Protein AF-A0A0N8QFQ4-F1 (afdb_monomer)

Secondary structure (DSSP, 8-state):
---HHHHHHTTS-EEEEEE-TTS-EEEEEEPTTS-EEEE-SS-BSSHHHHHHHHHHHHHHGGG------HHHHHHT-

Radius of gyration: 16.01 Å; Cα contacts (8 Å, |Δi|>4): 78; chains: 1; bounding box: 42×30×37 Å

Mean predicted aligned error: 5.27 Å

Nearest PDB structures (foldseek):
  6q2z-assembly1_B  TM=8.813E-01  e=6.716E-05  Haloferax volcanii DS2
  2k7i-assembly1_B  TM=8.244E-01  e=1.468E-02  Agrobacterium fabrum str. C58
  8fz6-assembly1_a  TM=3.780E-01  e=4.714E+00  Bos taurus
  3vwu-assembly1_C  TM=4.328E-01  e=5.026E+00  Mus musculus
  7qya-assembly1_s  TM=3.504E-01  e=6.926E+00  Homo sapiens

pLDDT: mean 91.07, std 12.51, range [47.75, 98.56]

Structure (mmCIF, N/CA/C/O backbone):
data_AF-A0A0N8QFQ4-F1
#
_entry.id   AF-A0A0N8QFQ4-F1
#
loop_
_atom_site.group_PDB
_atom_site.id
_atom_site.type_symbol
_atom_site.label_atom_id
_atom_site.label_alt_id
_atom_site.label_comp_id
_atom_site.label_asym_id
_atom_site.label_entity_id
_atom_site.label_seq_id
_atom_site.pdbx_PDB_ins_code
_atom_site.Cartn_x
_atom_site.Cartn_y
_atom_site.Cartn_z
_atom_site.occupancy
_atom_site.B_iso_or_equiv
_atom_site.auth_seq_id
_atom_site.auth_comp_id
_atom_site.auth_asym_id
_atom_site.auth_atom_id
_atom_site.pdbx_PDB_model_num
ATOM 1 N N . MET A 1 1 ? -27.458 14.255 -8.176 1.00 47.75 1 MET A N 1
ATOM 2 C CA . MET A 1 1 ? -26.744 15.292 -7.403 1.00 47.75 1 MET A CA 1
ATOM 3 C C . MET A 1 1 ? -25.540 14.628 -6.770 1.00 47.75 1 MET A C 1
ATOM 5 O O . MET A 1 1 ? -25.741 13.714 -5.985 1.00 47.75 1 MET A O 1
ATOM 9 N N . VAL A 1 2 ? -24.327 15.019 -7.161 1.00 55.25 2 VAL A N 1
ATOM 10 C CA . VAL A 1 2 ? -23.099 14.594 -6.470 1.00 55.25 2 VAL A CA 1
ATOM 11 C C . VAL A 1 2 ? -23.002 15.432 -5.197 1.00 55.25 2 VAL A C 1
ATOM 13 O O . VAL A 1 2 ? -23.193 16.648 -5.240 1.00 55.25 2 VAL A O 1
ATOM 16 N N . THR A 1 3 ? -22.820 14.787 -4.053 1.00 63.91 3 THR A N 1
ATOM 17 C CA . THR A 1 3 ? -22.832 15.456 -2.748 1.00 63.91 3 THR A CA 1
ATOM 18 C C . THR A 1 3 ? -21.539 16.246 -2.525 1.00 63.91 3 THR A C 1
ATOM 20 O O . THR A 1 3 ? -20.475 15.867 -3.004 1.00 63.91 3 THR A O 1
ATOM 23 N N . PHE A 1 4 ? -21.590 17.345 -1.763 1.00 62.38 4 PHE A N 1
ATOM 24 C CA . PHE A 1 4 ? -20.420 18.200 -1.481 1.00 62.38 4 PHE A CA 1
ATOM 25 C C . PHE A 1 4 ? -19.228 17.419 -0.885 1.00 62.38 4 PHE A C 1
ATOM 27 O O . PHE A 1 4 ? -18.069 17.740 -1.137 1.00 62.38 4 PHE A O 1
ATOM 34 N N . LYS A 1 5 ? -19.524 16.341 -0.145 1.00 62.22 5 LYS A N 1
ATOM 35 C CA . LYS A 1 5 ? -18.538 15.405 0.409 1.00 62.22 5 LYS A CA 1
ATOM 36 C C . LYS A 1 5 ? -17.778 14.642 -0.683 1.00 62.22 5 LYS A C 1
ATOM 38 O O . LYS A 1 5 ? -16.570 14.485 -0.567 1.00 62.22 5 LYS A O 1
ATOM 43 N N . GLU A 1 6 ? -18.460 14.206 -1.741 1.00 58.78 6 GLU A N 1
ATOM 44 C CA . GLU A 1 6 ? -17.838 13.518 -2.882 1.00 58.78 6 GLU A CA 1
ATOM 45 C C . GLU A 1 6 ? -16.948 14.461 -3.698 1.00 58.78 6 GLU A C 1
ATOM 47 O O . GLU A 1 6 ? -15.881 14.049 -4.143 1.00 58.78 6 GLU A O 1
ATOM 52 N N . ILE A 1 7 ? -17.339 15.734 -3.831 1.00 59.75 7 ILE A N 1
ATOM 53 C CA . ILE A 1 7 ? -16.536 16.749 -4.530 1.00 59.75 7 ILE A CA 1
ATOM 54 C C . ILE A 1 7 ? -15.239 17.039 -3.758 1.00 59.75 7 ILE A C 1
ATOM 56 O O . ILE A 1 7 ? -14.166 17.035 -4.350 1.00 59.75 7 ILE A O 1
ATOM 60 N N . TYR A 1 8 ? -15.301 17.205 -2.431 1.00 63.59 8 TYR A N 1
ATOM 61 C CA . TYR A 1 8 ? -14.097 17.410 -1.608 1.00 63.59 8 TYR A CA 1
ATOM 62 C C . TYR A 1 8 ? -13.165 16.190 -1.579 1.00 63.59 8 TYR A C 1
ATOM 64 O O . TYR A 1 8 ? -11.946 16.341 -1.546 1.00 63.59 8 TYR A O 1
ATOM 72 N N . MET A 1 9 ? -13.719 14.974 -1.599 1.00 65.44 9 MET A N 1
ATOM 73 C CA . MET A 1 9 ? -12.917 13.747 -1.650 1.00 65.44 9 MET A CA 1
ATOM 74 C C . MET A 1 9 ? -12.230 13.552 -3.012 1.00 65.44 9 MET A C 1
ATOM 76 O O . MET A 1 9 ? -11.237 12.837 -3.073 1.00 65.44 9 MET A O 1
ATOM 80 N N . ALA A 1 10 ? -12.705 14.188 -4.090 1.00 66.06 10 ALA A N 1
ATOM 81 C CA . ALA A 1 10 ? -12.074 14.119 -5.412 1.00 66.06 10 ALA A CA 1
ATOM 82 C C . ALA A 1 10 ? -10.776 14.949 -5.524 1.00 66.06 10 ALA A C 1
ATOM 84 O O . ALA A 1 10 ? -9.972 14.730 -6.425 1.00 66.06 10 ALA A O 1
ATOM 85 N N . GLU A 1 11 ? -10.515 15.873 -4.600 1.00 79.12 11 GLU A N 1
ATOM 86 C CA . GLU A 1 11 ? -9.305 16.714 -4.631 1.00 79.12 11 GLU A CA 1
ATOM 87 C C . GLU A 1 11 ? -8.074 16.015 -4.013 1.00 79.12 11 GLU A C 1
ATOM 89 O O . GLU A 1 11 ? -6.921 16.403 -4.240 1.00 79.12 11 GLU A O 1
ATOM 94 N N . VAL A 1 12 ? -8.287 14.944 -3.241 1.00 88.25 12 VAL A N 1
ATOM 95 C CA . VAL A 1 12 ? -7.237 14.228 -2.504 1.00 88.25 12 VAL A CA 1
ATOM 96 C C . VAL A 1 12 ? -7.309 12.725 -2.747 1.00 88.25 12 VAL A C 1
ATOM 98 O O . VAL A 1 12 ? -8.361 12.172 -3.033 1.00 88.25 12 VAL A O 1
ATOM 101 N N . ALA A 1 13 ? -6.170 12.042 -2.644 1.00 93.31 13 ALA A N 1
ATOM 102 C CA . ALA A 1 13 ? -6.164 10.584 -2.614 1.00 93.31 13 ALA A CA 1
ATOM 103 C C . ALA A 1 13 ? -6.378 10.107 -1.172 1.00 93.31 13 ALA A C 1
ATOM 105 O O . ALA A 1 13 ? -5.861 10.727 -0.241 1.00 93.31 13 ALA A O 1
ATOM 106 N N . TYR A 1 14 ? -7.128 9.024 -0.981 1.00 94.31 14 TYR A N 1
ATOM 107 C CA . TYR A 1 14 ? -7.485 8.541 0.352 1.00 94.31 14 TYR A CA 1
ATOM 108 C C . TYR A 1 14 ? -7.662 7.022 0.400 1.00 94.31 14 TYR A C 1
ATOM 110 O O . TYR A 1 14 ? -7.988 6.369 -0.594 1.00 94.31 14 TYR A O 1
ATOM 118 N N . TYR A 1 15 ? -7.482 6.463 1.597 1.00 96.81 15 TYR A N 1
ATOM 119 C CA . TYR A 1 15 ? -7.880 5.096 1.908 1.00 96.81 15 TYR A CA 1
ATOM 120 C C . TYR A 1 15 ? -9.321 5.093 2.413 1.00 96.81 15 TYR A C 1
ATOM 122 O O . TYR A 1 15 ? -9.668 5.816 3.344 1.00 96.81 15 TYR A O 1
ATOM 130 N N . TYR A 1 16 ? -10.165 4.272 1.798 1.00 96.56 16 TYR A N 1
ATOM 131 C CA . TYR A 1 16 ? -11.520 4.011 2.260 1.00 96.56 16 TYR A CA 1
ATOM 132 C C . TYR A 1 16 ? -11.548 2.666 2.979 1.00 96.56 16 TYR A C 1
ATOM 134 O O . TYR A 1 16 ? -11.431 1.624 2.330 1.00 96.56 16 TYR A O 1
ATOM 142 N N . VAL A 1 17 ? -11.682 2.704 4.305 1.00 97.69 17 VAL A N 1
ATOM 143 C CA . VAL A 1 17 ? -11.776 1.526 5.176 1.00 97.69 17 VAL A CA 1
ATOM 144 C C . VAL A 1 17 ? -13.245 1.166 5.382 1.00 97.69 17 VAL A C 1
ATOM 146 O O . VAL A 1 17 ? -14.072 2.037 5.647 1.00 97.69 17 VAL A O 1
ATOM 149 N N . TYR A 1 18 ? -13.583 -0.111 5.236 1.00 97.31 18 TYR A N 1
ATOM 150 C CA . TYR A 1 18 ? -14.956 -0.605 5.315 1.00 97.31 18 TYR A CA 1
ATOM 151 C C . TYR A 1 18 ? -14.993 -2.059 5.785 1.00 97.31 18 TYR A C 1
ATOM 153 O O . TYR A 1 18 ? -13.969 -2.740 5.803 1.00 97.31 18 TYR A O 1
ATOM 161 N N . LYS A 1 19 ? -16.185 -2.536 6.151 1.00 98.00 19 LYS A N 1
ATOM 162 C CA . LYS A 1 19 ? -16.427 -3.960 6.384 1.00 98.00 19 LYS A CA 1
ATOM 163 C C . LYS A 1 19 ? -16.998 -4.629 5.144 1.00 98.00 19 LYS A C 1
ATOM 165 O O . LYS A 1 19 ? -17.903 -4.082 4.515 1.00 98.00 19 LYS A O 1
ATOM 170 N N . ASP A 1 20 ? -16.479 -5.801 4.807 1.00 96.75 20 ASP A N 1
ATOM 171 C CA . ASP A 1 20 ? -17.013 -6.618 3.723 1.00 96.75 20 ASP A CA 1
ATOM 172 C C . ASP A 1 20 ? -18.224 -7.465 4.166 1.00 96.75 20 ASP A C 1
ATOM 174 O O . ASP A 1 20 ? -18.699 -7.382 5.302 1.00 96.75 20 ASP A O 1
ATOM 178 N N . ALA A 1 21 ? -18.740 -8.294 3.253 1.00 97.06 21 ALA A N 1
ATOM 179 C CA . ALA A 1 21 ? -19.895 -9.156 3.511 1.00 97.06 21 ALA A CA 1
ATOM 180 C C . ALA A 1 21 ? -19.656 -10.214 4.608 1.00 97.06 21 ALA A C 1
ATOM 182 O O . ALA A 1 21 ? -20.619 -10.753 5.149 1.00 97.06 21 ALA A O 1
ATOM 183 N N . LYS A 1 22 ? -18.395 -10.508 4.951 1.00 97.25 22 LYS A N 1
ATOM 184 C CA . LYS A 1 22 ? -18.012 -11.422 6.036 1.00 97.25 22 LYS A CA 1
ATOM 185 C C . LYS A 1 22 ? -17.773 -10.692 7.359 1.00 97.25 22 LYS A C 1
ATOM 187 O O . LYS A 1 22 ? -17.356 -11.320 8.327 1.00 97.25 22 LYS A O 1
ATOM 192 N N . ASN A 1 23 ? -18.087 -9.395 7.428 1.00 97.31 23 ASN A N 1
ATOM 193 C CA . ASN A 1 23 ? -17.894 -8.546 8.604 1.00 97.31 23 ASN A CA 1
ATOM 194 C C . ASN A 1 23 ? -16.409 -8.344 8.974 1.00 97.31 23 ASN A C 1
ATOM 196 O O . ASN A 1 23 ? -16.106 -7.965 10.113 1.00 97.31 23 ASN A O 1
ATOM 200 N N . GLU A 1 24 ? -15.506 -8.553 8.011 1.00 98.12 24 GLU A N 1
ATOM 201 C CA . GLU A 1 24 ? -14.066 -8.325 8.132 1.00 98.12 24 GLU A CA 1
ATOM 202 C C . GLU A 1 24 ? -13.693 -6.954 7.558 1.00 98.12 24 GLU A C 1
ATOM 204 O O . GLU A 1 24 ? -14.326 -6.451 6.628 1.00 98.12 24 GLU A O 1
ATOM 209 N N . TRP A 1 25 ? -12.660 -6.333 8.116 1.00 98.56 25 TRP A N 1
ATOM 210 C CA . TRP A 1 25 ? -12.152 -5.043 7.674 1.00 98.56 25 TRP A CA 1
ATOM 211 C C . TRP A 1 25 ? -11.337 -5.176 6.394 1.00 98.56 25 TRP A C 1
ATOM 213 O O . TRP A 1 25 ? -10.491 -6.061 6.256 1.00 98.56 25 TRP A O 1
ATOM 223 N N . ARG A 1 26 ? -11.570 -4.248 5.469 1.00 98.44 26 ARG A N 1
ATOM 224 C CA . ARG A 1 26 ? -10.816 -4.075 4.230 1.00 98.44 26 ARG A CA 1
ATOM 225 C C . ARG A 1 26 ? -10.583 -2.597 3.971 1.00 98.44 26 ARG A C 1
ATOM 227 O O . ARG A 1 26 ? -11.302 -1.737 4.482 1.00 98.44 26 ARG A O 1
ATOM 234 N N . TRP A 1 27 ? -9.632 -2.305 3.096 1.00 98.19 27 TRP A N 1
ATOM 235 C CA . TRP A 1 27 ? -9.451 -0.961 2.565 1.00 98.19 27 TRP A CA 1
ATOM 236 C C . TRP A 1 27 ? -9.349 -0.970 1.043 1.00 98.19 27 TRP A C 1
ATOM 238 O O . TRP A 1 27 ? -8.991 -1.967 0.415 1.00 98.19 27 TRP A O 1
ATOM 248 N N . LYS A 1 28 ? -9.678 0.169 0.437 1.00 97.69 28 LYS A N 1
ATOM 249 C CA . LYS A 1 28 ? -9.355 0.476 -0.959 1.00 97.69 28 LYS A CA 1
ATOM 250 C C . LYS A 1 28 ? -8.702 1.847 -1.050 1.00 97.69 28 LYS A C 1
ATOM 252 O O . LYS A 1 28 ? -9.102 2.760 -0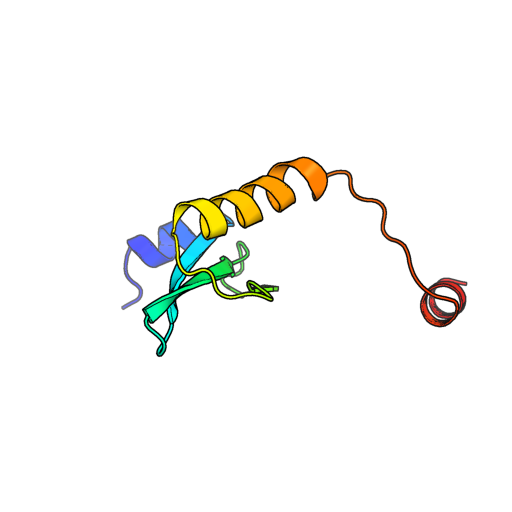.332 1.00 97.69 28 LYS A O 1
ATOM 257 N N . PHE A 1 29 ? -7.705 1.989 -1.914 1.00 96.94 29 PHE A N 1
ATOM 258 C CA . PHE A 1 29 ? -7.064 3.269 -2.183 1.00 96.94 29 PHE A CA 1
ATOM 259 C C . PHE A 1 29 ? -7.723 3.922 -3.393 1.00 96.94 29 PHE A C 1
ATOM 261 O O . PHE A 1 29 ? -7.704 3.380 -4.506 1.00 96.94 29 PHE A O 1
ATOM 268 N N . VAL A 1 30 ? -8.321 5.084 -3.151 1.00 95.06 30 VAL A N 1
ATOM 269 C CA . VAL A 1 30 ? -8.984 5.904 -4.158 1.00 95.06 30 VAL A CA 1
ATOM 270 C C . VAL A 1 30 ? -8.039 7.038 -4.533 1.00 95.06 30 VAL A C 1
ATOM 272 O O . VAL A 1 30 ? -7.642 7.844 -3.692 1.00 95.06 30 VAL A O 1
ATOM 275 N N . ALA A 1 31 ? -7.648 7.078 -5.803 1.00 93.75 31 ALA A N 1
ATOM 276 C CA . ALA A 1 31 ? -6.819 8.143 -6.344 1.00 93.75 31 ALA A CA 1
ATOM 277 C C . ALA A 1 31 ? -7.635 9.432 -6.536 1.00 93.75 31 ALA A C 1
ATOM 279 O O . ALA A 1 31 ? -8.862 9.400 -6.588 1.00 93.75 31 ALA A O 1
ATOM 280 N N . LYS A 1 32 ? -6.947 10.566 -6.731 1.00 91.81 32 LYS A N 1
ATOM 281 C CA . LYS A 1 32 ? -7.576 11.882 -6.975 1.00 91.81 32 LYS A CA 1
ATOM 282 C C . LYS A 1 32 ? -8.574 11.872 -8.137 1.00 91.81 3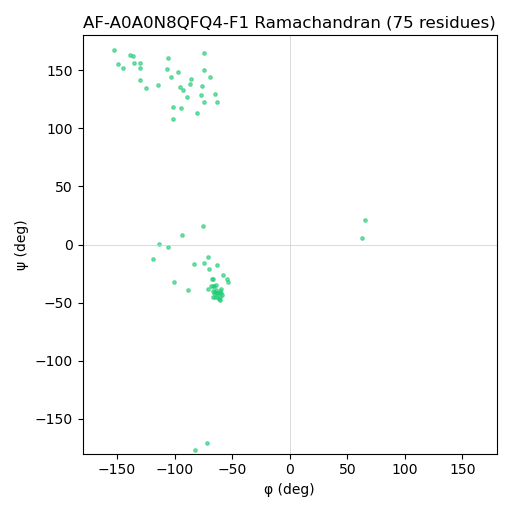2 LYS A C 1
ATOM 284 O O . LYS A 1 32 ? -9.594 12.534 -8.112 1.00 91.81 32 LYS A O 1
ATOM 289 N N . ASN A 1 33 ? -8.335 11.047 -9.154 1.00 89.75 33 ASN A N 1
ATOM 290 C CA . ASN A 1 33 ? -9.279 10.875 -10.262 1.00 89.75 33 ASN A CA 1
ATOM 291 C C . ASN A 1 33 ? -10.514 10.024 -9.896 1.00 89.75 33 ASN A C 1
ATOM 293 O O . ASN A 1 33 ? -11.196 9.535 -10.795 1.00 89.75 33 ASN A O 1
ATOM 297 N N . THR A 1 34 ? -10.779 9.806 -8.604 1.00 91.06 34 THR A N 1
ATOM 298 C CA . THR A 1 34 ? -11.866 9.002 -8.019 1.00 91.06 34 THR A CA 1
ATOM 299 C C . THR A 1 34 ? -11.839 7.511 -8.358 1.00 91.06 34 THR A C 1
ATOM 301 O O . THR A 1 34 ? -12.738 6.760 -7.974 1.00 91.06 34 THR A O 1
ATOM 304 N N . LYS A 1 35 ? -10.793 7.031 -9.041 1.00 93.25 35 LYS A N 1
ATOM 305 C CA . LYS A 1 35 ? -10.655 5.612 -9.371 1.00 93.25 35 LYS A CA 1
ATOM 306 C C . LYS A 1 35 ? -9.985 4.870 -8.228 1.00 93.25 35 LYS A C 1
ATOM 308 O O . LYS A 1 35 ? -9.001 5.327 -7.651 1.00 93.25 35 LYS A O 1
ATOM 313 N N . THR A 1 36 ? -10.503 3.683 -7.937 1.00 96.06 36 THR A N 1
ATOM 314 C CA . THR A 1 36 ? -9.806 2.733 -7.070 1.00 96.06 36 THR A CA 1
ATOM 315 C C . THR A 1 36 ? -8.655 2.116 -7.856 1.00 96.06 36 THR A C 1
ATOM 317 O O . THR A 1 36 ? -8.896 1.552 -8.922 1.00 96.06 36 THR A O 1
ATOM 320 N N . ILE A 1 37 ? -7.425 2.236 -7.353 1.00 96.50 37 ILE A N 1
ATOM 321 C CA . ILE A 1 37 ? -6.224 1.699 -8.025 1.00 96.50 37 ILE A CA 1
ATOM 322 C C . ILE A 1 37 ? -5.484 0.644 -7.198 1.00 96.50 37 ILE A C 1
ATOM 324 O O . ILE A 1 37 ? -4.628 -0.053 -7.730 1.00 96.50 37 ILE A O 1
ATOM 328 N N . ALA A 1 38 ? -5.821 0.510 -5.914 1.00 97.06 38 ALA A N 1
ATOM 329 C CA . ALA A 1 38 ? -5.344 -0.569 -5.059 1.00 97.06 38 ALA A CA 1
ATOM 330 C C . ALA A 1 38 ? -6.437 -0.978 -4.066 1.00 97.06 38 ALA A C 1
ATOM 332 O O . ALA A 1 38 ? -7.288 -0.171 -3.682 1.00 97.06 38 ALA A O 1
ATOM 333 N N . VAL A 1 39 ? -6.405 -2.239 -3.652 1.00 97.75 39 VAL A N 1
ATOM 334 C CA . VAL A 1 39 ? -7.311 -2.829 -2.663 1.00 97.75 39 VAL A CA 1
ATOM 335 C C . VAL A 1 39 ? -6.497 -3.660 -1.684 1.00 97.75 39 VAL A C 1
ATOM 337 O O . VAL A 1 39 ? -5.418 -4.137 -2.038 1.00 97.75 39 VAL A O 1
ATOM 340 N N . SER A 1 40 ? -7.022 -3.866 -0.479 1.00 96.31 40 SER A N 1
ATOM 341 C CA . SER A 1 40 ? -6.419 -4.808 0.455 1.00 96.31 40 SER A CA 1
ATOM 342 C C . SER A 1 40 ? -6.467 -6.223 -0.132 1.00 96.31 40 SER A C 1
ATOM 344 O O . SER A 1 40 ? -7.537 -6.744 -0.474 1.00 96.31 40 SER A O 1
ATOM 346 N N . SER A 1 41 ? -5.297 -6.849 -0.265 1.00 91.62 41 SER A N 1
ATOM 347 C CA . SER A 1 41 ? -5.173 -8.259 -0.652 1.00 91.62 41 SER A CA 1
ATOM 348 C C . SER A 1 41 ? -5.796 -9.172 0.402 1.00 91.62 4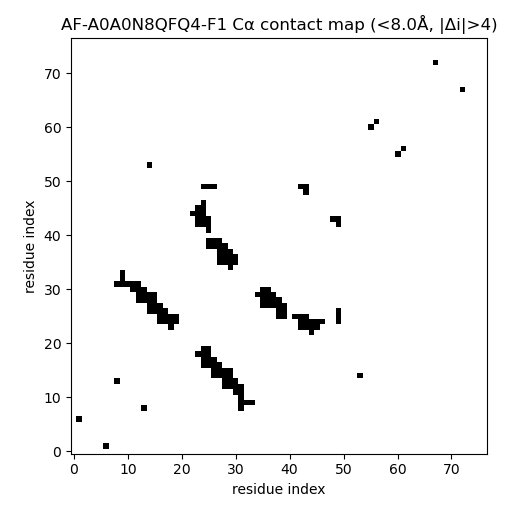1 SER A C 1
ATOM 350 O O . SER A 1 41 ? -6.437 -10.166 0.070 1.00 91.62 41 SER A O 1
ATOM 352 N N . GLU A 1 42 ? -5.679 -8.781 1.666 1.00 92.75 42 GLU A N 1
ATOM 353 C CA . GLU A 1 42 ? -6.199 -9.500 2.822 1.00 92.75 42 GLU A CA 1
ATOM 354 C C . GLU A 1 42 ? -7.448 -8.813 3.390 1.00 92.75 42 GLU A C 1
ATOM 356 O O . GLU A 1 42 ? -7.731 -7.635 3.126 1.00 92.75 42 GLU A O 1
ATOM 361 N N . SER A 1 43 ? -8.212 -9.580 4.157 1.00 96.50 43 SER A N 1
ATOM 362 C CA . SER A 1 43 ? -9.215 -9.077 5.088 1.00 96.50 43 SER A CA 1
ATOM 363 C C . SER A 1 43 ? -8.700 -9.229 6.518 1.00 96.50 43 SER A C 1
ATOM 365 O O . SER A 1 43 ? -7.893 -10.111 6.808 1.00 96.50 43 SER A O 1
ATOM 367 N N . TYR A 1 44 ? -9.153 -8.350 7.410 1.00 97.94 44 TYR A N 1
ATOM 368 C CA . TYR A 1 44 ? -8.662 -8.275 8.784 1.00 97.94 44 TYR A CA 1
ATOM 369 C C . TYR A 1 44 ? -9.815 -8.397 9.779 1.00 97.94 44 TYR A C 1
ATOM 371 O O . TYR A 1 44 ? -10.840 -7.730 9.644 1.00 97.94 44 TYR A O 1
ATOM 379 N N . HIS A 1 45 ? -9.651 -9.202 10.827 1.00 97.75 45 HIS A N 1
ATOM 380 C CA . HIS A 1 45 ? -10.652 -9.274 11.895 1.00 97.75 45 HIS A CA 1
ATOM 381 C C . HIS A 1 45 ? -10.677 -7.996 12.749 1.00 97.75 45 HIS A C 1
ATOM 383 O O . HIS A 1 45 ? -11.756 -7.513 13.100 1.00 97.75 45 HIS A O 1
ATOM 389 N N . ASN A 1 46 ? -9.510 -7.402 13.028 1.00 98.06 46 ASN A N 1
ATOM 390 C CA . ASN A 1 46 ? -9.394 -6.171 13.811 1.00 98.06 46 ASN A CA 1
ATOM 391 C C . ASN A 1 46 ? -9.137 -4.954 12.917 1.00 98.06 46 ASN A C 1
ATOM 393 O O . ASN A 1 46 ? -8.390 -5.024 11.941 1.00 98.06 46 ASN A O 1
ATOM 397 N N . LEU A 1 47 ? -9.711 -3.807 13.293 1.00 97.75 47 LEU A N 1
ATOM 398 C CA . LEU A 1 47 ? -9.505 -2.545 12.576 1.00 97.75 47 LEU A CA 1
ATOM 399 C C . LEU A 1 47 ? -8.039 -2.095 12.634 1.00 97.75 47 LEU A C 1
ATOM 4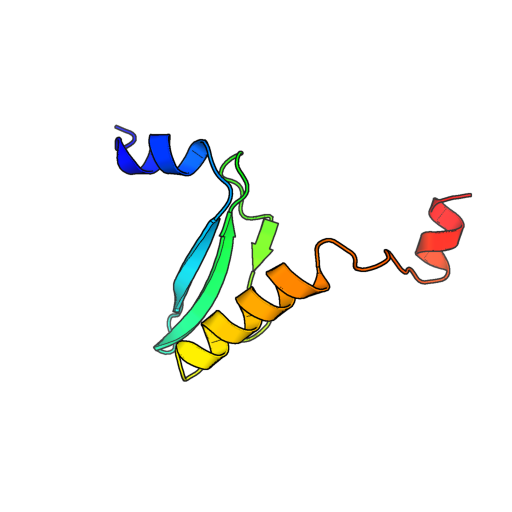01 O O . LEU A 1 47 ? -7.503 -1.639 11.632 1.00 97.75 47 LEU A O 1
ATOM 405 N N . VAL A 1 48 ? -7.386 -2.281 13.784 1.00 98.31 48 VAL A N 1
ATOM 406 C CA . VAL A 1 48 ? -5.987 -1.879 13.995 1.00 98.31 48 VAL A CA 1
ATOM 407 C C . VAL A 1 48 ? -5.049 -2.593 13.022 1.00 98.31 48 VAL A C 1
ATOM 409 O O . VAL A 1 48 ? -4.158 -1.959 12.468 1.00 98.31 48 VAL A O 1
ATOM 412 N N . ASP A 1 49 ? -5.282 -3.878 12.747 1.00 98.12 49 ASP A N 1
ATOM 413 C CA . ASP A 1 49 ? -4.479 -4.645 11.785 1.00 98.12 49 ASP A CA 1
ATOM 414 C C . ASP A 1 49 ? -4.681 -4.111 10.355 1.00 98.12 49 ASP A C 1
ATOM 416 O O . ASP A 1 49 ? -3.725 -3.929 9.594 1.00 98.12 49 ASP A O 1
ATOM 420 N N . CYS A 1 50 ? -5.925 -3.758 10.012 1.00 98.25 50 CYS A N 1
ATOM 421 C CA . CYS A 1 50 ? -6.256 -3.117 8.740 1.00 98.25 50 CYS A CA 1
ATOM 422 C C . CYS A 1 50 ? -5.549 -1.758 8.589 1.00 98.25 50 CYS A C 1
ATOM 424 O O . CYS A 1 50 ? -4.945 -1.489 7.549 1.00 98.25 50 CYS A O 1
ATOM 426 N N . GLU A 1 51 ? -5.581 -0.905 9.611 1.00 98.06 51 GLU A N 1
ATOM 427 C CA . GLU A 1 51 ? -4.899 0.398 9.610 1.00 98.06 51 GLU A CA 1
ATOM 428 C C . GLU A 1 51 ? -3.373 0.251 9.597 1.00 98.06 51 GLU A C 1
ATOM 430 O O . GLU A 1 51 ? -2.676 1.018 8.926 1.00 98.06 51 GLU A O 1
ATOM 435 N N . HIS A 1 52 ? -2.843 -0.770 10.271 1.00 98.19 52 HIS A N 1
ATOM 436 C CA . HIS A 1 52 ? -1.419 -1.076 10.252 1.00 98.19 52 HIS A CA 1
ATOM 437 C C . HIS A 1 52 ? -0.940 -1.411 8.834 1.00 98.19 52 HIS A C 1
ATOM 439 O O . HIS A 1 52 ? 0.090 -0.891 8.405 1.00 98.19 52 HIS A O 1
ATOM 445 N N . SER A 1 53 ? -1.718 -2.177 8.060 1.00 97.69 53 SER A N 1
ATOM 446 C CA . SER A 1 53 ? -1.386 -2.461 6.654 1.00 97.69 53 SER A CA 1
ATOM 447 C C . SER A 1 53 ? -1.285 -1.186 5.797 1.00 97.69 53 SER A C 1
ATOM 449 O O . SER A 1 53 ? -0.371 -1.051 4.983 1.00 97.69 53 SER A O 1
ATOM 451 N N . ILE A 1 54 ? -2.158 -0.199 6.036 1.00 98.00 54 ILE A N 1
ATOM 452 C CA . ILE A 1 54 ? -2.109 1.115 5.374 1.00 98.00 54 ILE A CA 1
ATOM 453 C C . ILE A 1 54 ? -0.847 1.881 5.792 1.00 98.00 54 ILE A C 1
ATOM 455 O O . ILE A 1 54 ? -0.177 2.490 4.956 1.00 98.00 54 ILE A O 1
ATOM 459 N N . SER A 1 55 ? -0.499 1.836 7.081 1.00 97.94 55 SER A N 1
ATOM 460 C CA . SER A 1 55 ? 0.715 2.465 7.612 1.00 97.94 55 SER A CA 1
ATOM 461 C C . SER A 1 55 ? 1.983 1.907 6.961 1.00 97.94 55 SER A C 1
ATOM 463 O O . SER A 1 55 ? 2.864 2.674 6.567 1.00 97.94 55 SER A O 1
ATOM 465 N N . LEU A 1 56 ? 2.060 0.588 6.753 1.00 97.00 56 LEU A N 1
ATOM 466 C CA . LEU A 1 56 ? 3.179 -0.041 6.045 1.00 97.00 56 LEU A CA 1
ATOM 467 C C . LEU A 1 56 ? 3.325 0.504 4.620 1.00 97.00 56 LEU A C 1
ATOM 469 O O . LEU A 1 56 ? 4.429 0.858 4.212 1.00 97.00 56 LEU A O 1
ATOM 473 N N . ILE A 1 57 ? 2.221 0.662 3.884 1.00 96.38 57 ILE A N 1
ATOM 474 C CA . ILE A 1 57 ? 2.262 1.241 2.532 1.00 96.38 57 ILE A CA 1
ATOM 475 C C . ILE A 1 57 ? 2.718 2.699 2.573 1.00 96.38 57 ILE A C 1
ATOM 477 O O . ILE A 1 57 ? 3.570 3.089 1.782 1.00 96.38 57 ILE A O 1
ATOM 481 N N . ASN A 1 58 ? 2.198 3.511 3.494 1.00 96.00 58 ASN A N 1
ATOM 482 C CA . ASN A 1 58 ? 2.573 4.925 3.579 1.00 96.00 58 ASN A CA 1
ATOM 483 C C . ASN A 1 58 ? 4.036 5.132 3.996 1.00 96.00 58 ASN A C 1
ATOM 485 O O . ASN A 1 58 ? 4.643 6.127 3.608 1.00 96.00 58 ASN A O 1
ATOM 489 N N . THR A 1 59 ? 4.598 4.212 4.780 1.00 97.81 59 THR A N 1
ATOM 490 C CA . THR A 1 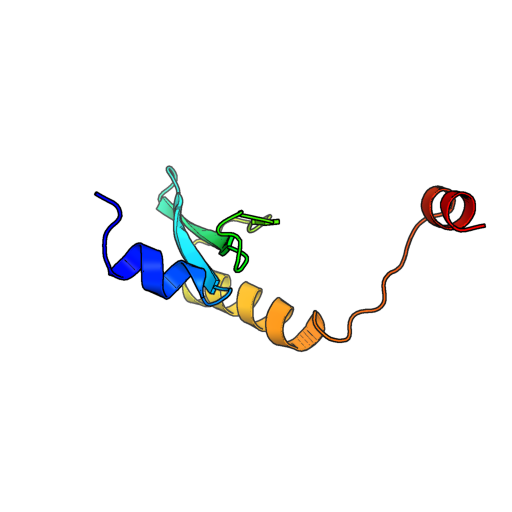59 ? 5.978 4.309 5.280 1.00 97.81 59 THR A CA 1
ATOM 491 C C . THR A 1 59 ? 7.003 3.693 4.332 1.00 97.81 59 THR A C 1
ATOM 493 O O . THR A 1 59 ? 8.078 4.261 4.160 1.00 97.81 59 THR A O 1
ATOM 496 N N . GLN A 1 60 ? 6.686 2.564 3.694 1.00 97.19 60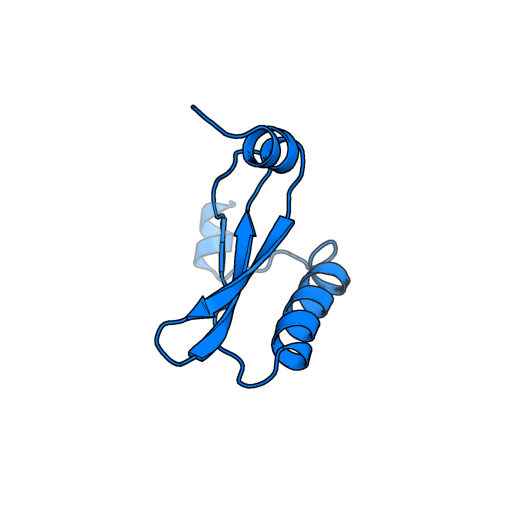 GLN A N 1
ATOM 497 C CA . GLN A 1 60 ? 7.622 1.835 2.830 1.00 97.19 60 GLN A CA 1
ATOM 498 C C . GLN A 1 60 ? 7.387 2.102 1.338 1.00 97.19 60 GLN A C 1
ATOM 500 O O . GLN A 1 60 ? 8.329 2.109 0.554 1.00 97.19 60 GLN A O 1
ATOM 505 N N . GLY A 1 61 ? 6.139 2.342 0.933 1.00 96.25 61 GLY A N 1
ATOM 506 C CA . GLY A 1 61 ? 5.737 2.491 -0.467 1.00 96.25 61 GLY A CA 1
ATOM 507 C C . GLY A 1 61 ? 6.404 3.652 -1.212 1.00 96.25 61 GLY A C 1
ATOM 508 O O . GLY A 1 61 ? 6.906 3.414 -2.309 1.00 96.25 61 GLY A O 1
ATOM 509 N N . PRO A 1 62 ? 6.466 4.885 -0.664 1.00 96.38 62 PRO A N 1
ATOM 510 C CA . PRO A 1 62 ? 7.023 6.035 -1.383 1.00 96.38 62 PRO A CA 1
ATOM 511 C C . PRO A 1 62 ? 8.474 5.869 -1.857 1.00 96.38 62 PRO A C 1
ATOM 513 O O . PRO A 1 62 ? 8.869 6.517 -2.822 1.00 96.38 62 PRO A O 1
ATOM 516 N N . SER A 1 63 ? 9.264 5.024 -1.188 1.00 95.75 63 SER A N 1
ATOM 517 C CA . SER A 1 63 ? 10.678 4.776 -1.498 1.00 95.75 63 SER A CA 1
ATOM 518 C C . SER A 1 63 ? 10.964 3.355 -1.997 1.00 95.75 63 SER A C 1
ATOM 520 O O . SER A 1 63 ? 12.120 3.038 -2.284 1.00 95.75 63 SER A O 1
ATOM 522 N N . ALA A 1 64 ? 9.948 2.496 -2.117 1.00 97.38 64 ALA A N 1
ATOM 523 C CA . ALA A 1 64 ? 10.133 1.119 -2.554 1.00 97.38 64 ALA A CA 1
ATOM 524 C C . ALA A 1 64 ? 10.637 1.063 -4.014 1.00 97.38 64 ALA A C 1
ATOM 526 O O . ALA A 1 64 ? 10.035 1.682 -4.898 1.00 97.38 64 ALA A O 1
ATOM 527 N N . PRO A 1 65 ? 11.717 0.315 -4.310 1.00 96.88 65 PRO A N 1
ATOM 528 C CA . PRO A 1 65 ? 12.188 0.155 -5.678 1.00 96.88 65 PRO A CA 1
ATOM 529 C C . PRO A 1 65 ? 11.207 -0.688 -6.499 1.00 96.88 65 PRO A C 1
ATOM 531 O O . PRO A 1 65 ? 10.646 -1.672 -6.019 1.00 96.88 65 PRO A O 1
ATOM 534 N N . VAL A 1 66 ? 11.054 -0.345 -7.779 1.00 96.31 66 VAL A N 1
ATOM 535 C CA . VAL A 1 66 ? 10.322 -1.187 -8.732 1.00 96.31 66 VAL A CA 1
ATOM 536 C C . VAL A 1 66 ? 11.246 -2.310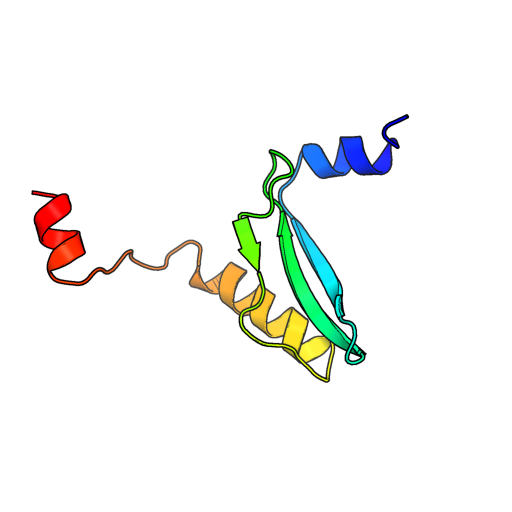 -9.193 1.00 96.31 66 VAL A C 1
ATOM 538 O O . VAL A 1 66 ? 12.238 -2.064 -9.879 1.00 96.31 66 VAL A O 1
ATOM 541 N N . VAL A 1 67 ? 10.910 -3.545 -8.826 1.00 95.50 67 VAL A N 1
ATOM 542 C CA . VAL A 1 67 ? 11.635 -4.757 -9.227 1.00 95.50 67 VAL A CA 1
ATOM 543 C C . VAL A 1 67 ? 10.722 -5.606 -10.103 1.00 95.50 67 VAL A C 1
ATOM 545 O O . VAL A 1 67 ? 9.540 -5.756 -9.805 1.00 95.50 67 VAL A O 1
ATOM 548 N N . GLY A 1 68 ? 11.268 -6.155 -11.186 1.00 94.88 68 GLY A N 1
ATOM 549 C CA . GLY A 1 68 ? 10.536 -7.026 -12.097 1.00 94.88 68 GLY A CA 1
ATOM 550 C C . GLY A 1 68 ? 11.336 -8.259 -12.505 1.00 94.88 68 GLY A C 1
ATOM 551 O O . GLY A 1 68 ? 12.561 -8.311 -12.353 1.00 94.88 68 GLY A O 1
ATOM 552 N N . ASP A 1 69 ? 10.614 -9.25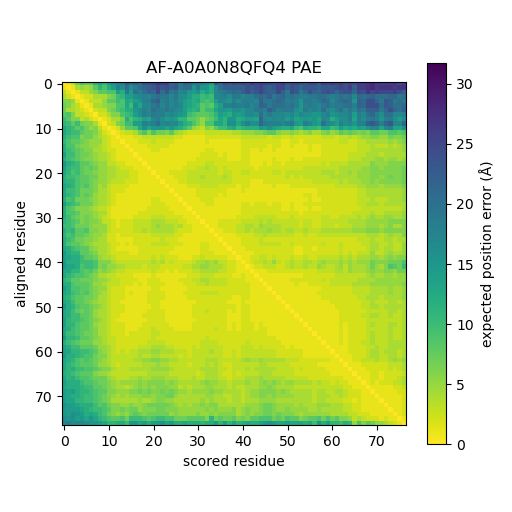3 -13.011 1.00 96.88 69 ASP A N 1
ATOM 553 C CA . ASP A 1 69 ? 11.156 -10.499 -13.547 1.00 96.88 69 ASP A CA 1
ATOM 554 C C . ASP A 1 69 ? 11.862 -10.284 -14.901 1.00 96.88 69 ASP A C 1
ATOM 556 O O . ASP A 1 69 ? 12.103 -9.157 -15.350 1.00 96.88 69 ASP A O 1
ATOM 560 N N . ASP A 1 70 ? 12.220 -11.373 -15.574 1.00 97.62 70 ASP A N 1
ATOM 561 C CA . ASP A 1 70 ? 12.884 -11.284 -16.874 1.00 97.62 70 ASP A CA 1
ATOM 562 C C . ASP A 1 70 ? 11.963 -10.726 -17.969 1.00 97.62 70 ASP A C 1
ATOM 564 O O . ASP A 1 70 ? 12.438 -10.000 -18.845 1.00 97.62 70 ASP A O 1
ATOM 568 N N . SER A 1 71 ? 10.651 -10.956 -17.869 1.00 97.38 71 SER A N 1
ATOM 569 C CA . SER A 1 71 ? 9.643 -10.370 -18.761 1.00 97.38 71 SER A CA 1
ATOM 570 C C . SER A 1 71 ? 9.610 -8.842 -18.639 1.00 97.38 71 SER A C 1
ATOM 572 O O . SER A 1 71 ? 9.637 -8.132 -19.647 1.00 97.38 71 SER A O 1
ATOM 574 N N . PHE A 1 72 ? 9.625 -8.317 -17.408 1.00 96.75 72 PHE A N 1
ATOM 575 C CA . PHE A 1 72 ? 9.705 -6.880 -17.136 1.00 96.75 72 PHE A CA 1
ATOM 576 C C . PHE A 1 72 ? 10.987 -6.267 -17.701 1.00 96.75 72 PHE A C 1
ATOM 578 O O . PHE A 1 72 ? 10.941 -5.214 -18.340 1.00 96.75 72 PHE A O 1
ATOM 585 N N . LYS A 1 73 ? 12.134 -6.926 -17.490 1.00 95.44 73 LYS A N 1
ATOM 586 C CA . LYS A 1 73 ? 13.426 -6.454 -18.010 1.00 95.44 73 LYS A CA 1
ATOM 587 C C . LYS A 1 73 ? 13.436 -6.441 -19.534 1.00 95.44 73 LYS A C 1
ATOM 589 O O . LYS A 1 73 ? 13.942 -5.488 -20.112 1.00 95.44 73 LYS A O 1
ATOM 594 N N . ALA A 1 74 ? 12.890 -7.472 -20.179 1.00 95.44 74 ALA A N 1
ATOM 595 C CA . ALA A 1 74 ? 12.820 -7.559 -21.634 1.00 95.44 74 ALA A CA 1
ATOM 596 C C . ALA A 1 74 ? 11.952 -6.443 -22.237 1.00 95.44 74 ALA A C 1
ATOM 598 O O . ALA A 1 74 ? 12.366 -5.826 -23.209 1.00 95.44 74 ALA A O 1
ATOM 599 N N . ALA A 1 75 ? 10.806 -6.128 -21.625 1.00 95.44 75 ALA A N 1
ATOM 600 C CA . ALA A 1 75 ? 9.895 -5.075 -22.089 1.00 95.44 75 ALA A CA 1
ATOM 601 C C . ALA A 1 75 ? 10.420 -3.637 -21.890 1.00 95.44 75 ALA A C 1
ATOM 603 O O . ALA A 1 75 ? 9.810 -2.683 -22.371 1.00 95.44 75 ALA A O 1
ATOM 604 N N . ARG A 1 76 ? 11.509 -3.466 -21.132 1.00 91.06 76 ARG A N 1
ATOM 605 C CA . ARG A 1 76 ? 12.140 -2.170 -20.829 1.00 91.06 76 ARG A CA 1
ATOM 606 C C . ARG A 1 76 ? 13.448 -1.933 -21.594 1.00 91.06 76 ARG A C 1
ATOM 608 O O . ARG A 1 76 ? 14.052 -0.882 -21.390 1.00 91.06 76 ARG A O 1
ATOM 615 N N . ARG A 1 77 ? 13.897 -2.901 -22.399 1.00 74.94 77 ARG A N 1
ATOM 616 C CA . ARG A 1 77 ? 15.034 -2.759 -23.323 1.00 74.94 77 ARG A CA 1
ATOM 617 C C . ARG A 1 77 ? 14.586 -2.073 -24.604 1.00 74.94 77 ARG A C 1
ATOM 619 O O . ARG A 1 77 ? 15.400 -1.285 -25.123 1.00 74.94 77 ARG A O 1
#

InterPro domains:
  IPR010879 Domain of unknown function DUF1508 [PF07411] (20-67)
  IPR036913 YegP-like superfamily [SSF160113] (13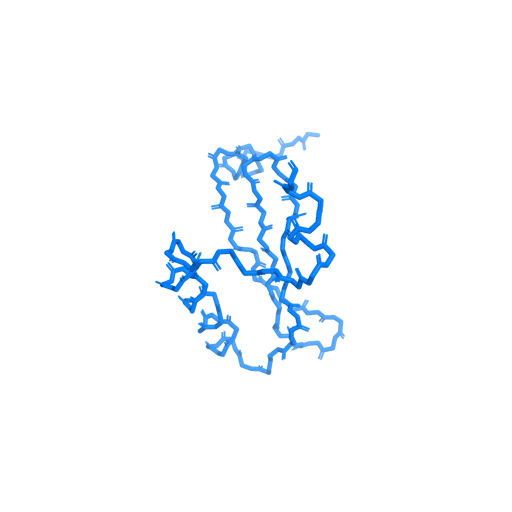-68)

Sequence (77 aa):
MVTFKEIYMAEVAYYYVYKDAKNEWRWKFVAKNTKTIAVSSESYHNLVDCEHSISLINTQGPSAPVVGDDSFKAARR

Solvent-accessible surface area (backbone atoms only — not comparable to full-atom values): 4727 Å² total; per-residue (Å²): 134,87,52,75,67,59,59,61,52,36,76,41,64,48,75,51,74,46,68,50,98,85,71,26,26,37,41,35,35,29,38,41,87,67,44,74,82,46,63,53,93,60,73,22,88,46,64,67,59,43,53,48,56,54,48,50,44,71,72,48,50,87,76,55,79,92,83,70,58,72,68,53,54,60,78,71,110

Foldseek 3Di:
DQDPVNVVPLQAWDKDWDADPVRFIWIFIQHSNRDTDDIDPDTHNDPVVRVVVVVCCVVAVVPPDDDDDPVVVVVVD

Organism: NCBI:txid199198